Protein AF-A0A7L4TTS4-F1 (afdb_monomer_lite)

Radius of gyration: 22.8 Å; chains: 1; bounding box: 34×79×52 Å

Structure (mmCIF, N/CA/C/O backbone):
data_AF-A0A7L4TTS4-F1
#
_entry.id   AF-A0A7L4TTS4-F1
#
loop_
_atom_site.group_PDB
_atom_site.id
_atom_site.type_symbol
_atom_site.label_atom_id
_atom_site.label_alt_id
_atom_site.label_comp_id
_atom_site.label_asym_id
_atom_site.label_entity_id
_atom_site.label_seq_id
_atom_site.pdbx_PDB_ins_code
_atom_site.Cartn_x
_atom_site.Cartn_y
_atom_site.Cartn_z
_atom_site.occupancy
_atom_site.B_iso_or_equiv
_atom_site.auth_seq_id
_atom_site.auth_comp_id
_atom_site.auth_asym_id
_atom_site.auth_atom_id
_atom_site.pdbx_PDB_model_num
ATOM 1 N N . MET A 1 1 ? 19.183 50.562 -0.355 1.00 55.84 1 MET A N 1
ATOM 2 C CA . MET A 1 1 ? 17.868 50.531 0.329 1.00 55.84 1 MET A CA 1
ATOM 3 C C . MET A 1 1 ? 16.858 49.534 -0.281 1.00 55.84 1 MET A C 1
ATOM 5 O O . MET A 1 1 ? 15.698 49.591 0.083 1.00 55.84 1 MET A O 1
ATOM 9 N N . LYS A 1 2 ? 17.270 48.585 -1.150 1.00 54.03 2 LYS A N 1
ATOM 10 C CA . LYS A 1 2 ? 16.417 47.491 -1.689 1.00 54.03 2 LYS A CA 1
ATOM 11 C C . LYS A 1 2 ? 16.735 46.099 -1.111 1.00 54.03 2 LYS A C 1
ATOM 13 O O . LYS A 1 2 ? 16.038 45.137 -1.395 1.00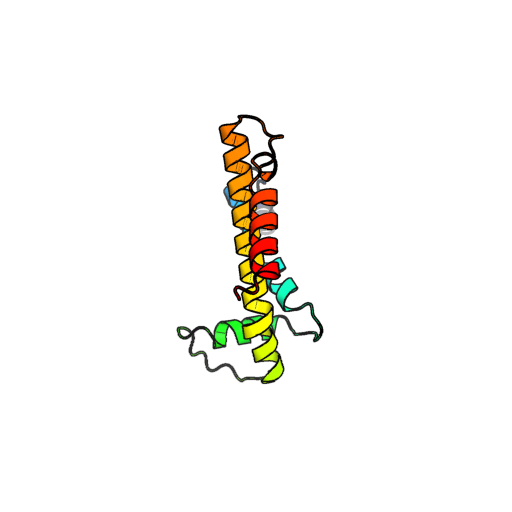 54.03 2 LYS A O 1
ATOM 18 N N . THR A 1 3 ? 17.782 45.981 -0.297 1.00 51.09 3 THR A N 1
ATOM 19 C CA . THR A 1 3 ? 18.284 44.701 0.228 1.00 51.09 3 THR A CA 1
ATOM 20 C C . THR A 1 3 ? 17.577 44.227 1.501 1.00 51.09 3 THR A C 1
ATOM 22 O O . THR A 1 3 ? 17.658 43.050 1.824 1.00 51.09 3 THR A O 1
ATOM 25 N N . ILE A 1 4 ? 16.854 45.103 2.209 1.00 56.00 4 ILE A N 1
ATOM 26 C CA . ILE A 1 4 ? 16.208 44.769 3.494 1.00 56.00 4 ILE A CA 1
ATOM 27 C C . ILE A 1 4 ? 14.786 44.199 3.288 1.00 56.00 4 ILE A C 1
ATOM 29 O O . ILE A 1 4 ? 14.324 43.389 4.086 1.00 56.00 4 ILE A O 1
ATOM 33 N N . GLU A 1 5 ? 14.108 44.531 2.182 1.00 55.84 5 GLU A N 1
ATOM 34 C CA . GLU A 1 5 ? 12.767 43.994 1.882 1.00 55.84 5 GLU A CA 1
ATOM 35 C C . GLU A 1 5 ? 12.772 42.537 1.396 1.00 55.84 5 GLU A C 1
ATOM 37 O O . GLU A 1 5 ? 11.810 41.806 1.639 1.00 55.84 5 GLU A O 1
ATOM 42 N N . VAL A 1 6 ? 13.847 42.083 0.742 1.00 58.31 6 VAL A N 1
ATOM 43 C CA . VAL A 1 6 ? 13.916 40.707 0.217 1.00 58.31 6 VAL A CA 1
ATOM 44 C C . VAL A 1 6 ? 14.071 39.695 1.359 1.00 58.31 6 VAL A C 1
ATOM 46 O O . VAL A 1 6 ? 13.373 38.683 1.376 1.00 58.31 6 VAL A O 1
ATOM 49 N N . THR A 1 7 ? 14.882 40.019 2.372 1.00 57.03 7 THR A N 1
ATOM 50 C CA . THR A 1 7 ? 15.100 39.178 3.564 1.00 57.03 7 THR A CA 1
ATOM 51 C C . THR A 1 7 ? 13.832 38.990 4.408 1.00 57.03 7 THR A C 1
ATOM 53 O O . THR A 1 7 ? 13.664 37.963 5.063 1.00 57.03 7 THR A O 1
ATOM 56 N N . ASN A 1 8 ? 12.898 39.948 4.389 1.00 51.75 8 ASN A N 1
ATOM 57 C CA . ASN A 1 8 ? 11.657 39.840 5.161 1.00 51.75 8 ASN A CA 1
ATOM 58 C C . ASN A 1 8 ? 10.600 38.956 4.466 1.00 51.75 8 ASN A C 1
ATOM 60 O O . ASN A 1 8 ? 9.831 38.262 5.131 1.00 51.75 8 ASN A O 1
ATOM 64 N N . ARG A 1 9 ? 10.598 38.898 3.124 1.00 57.25 9 ARG A N 1
ATOM 65 C CA . ARG A 1 9 ? 9.715 37.983 2.374 1.00 57.25 9 ARG A CA 1
ATOM 66 C C . ARG A 1 9 ? 10.149 36.522 2.488 1.00 57.25 9 ARG A C 1
ATOM 68 O O . ARG A 1 9 ? 9.289 35.646 2.554 1.00 57.25 9 ARG A O 1
ATOM 75 N N . THR A 1 10 ? 11.450 36.246 2.581 1.00 56.03 10 THR A N 1
ATOM 76 C CA . THR A 1 10 ? 11.963 34.876 2.765 1.00 56.03 10 THR A CA 1
ATOM 77 C C . THR A 1 10 ? 11.601 34.282 4.130 1.00 56.03 10 THR A C 1
ATOM 79 O O . THR A 1 10 ? 11.364 33.081 4.226 1.00 56.03 10 THR A O 1
ATOM 82 N N . ASN A 1 11 ? 11.446 35.110 5.169 1.00 49.59 11 ASN A N 1
ATOM 83 C CA . ASN A 1 11 ? 11.076 34.650 6.514 1.00 49.59 11 ASN A CA 1
ATOM 84 C C . ASN A 1 11 ? 9.590 34.280 6.665 1.00 49.59 11 ASN A C 1
ATOM 86 O O . ASN A 1 11 ? 9.244 33.515 7.563 1.00 49.59 11 ASN A O 1
ATOM 90 N N . HIS A 1 12 ? 8.705 34.779 5.795 1.00 51.25 12 HIS A N 1
ATOM 91 C CA . HIS A 1 12 ? 7.285 34.402 5.802 1.00 51.25 12 HIS A CA 1
ATOM 92 C C . HIS A 1 12 ? 7.024 33.082 5.054 1.00 51.25 12 HIS A C 1
ATOM 94 O O . HIS A 1 12 ? 6.044 32.397 5.333 1.00 51.25 12 HIS A O 1
ATOM 100 N N . LEU A 1 13 ? 7.916 32.693 4.136 1.00 52.47 13 LEU A N 1
ATOM 101 C CA . LEU A 1 13 ? 7.856 31.398 3.446 1.00 52.47 13 LEU A CA 1
ATOM 102 C C . LEU A 1 13 ? 8.506 30.262 4.261 1.00 52.47 13 LEU A C 1
ATOM 104 O O . LEU A 1 13 ? 8.233 29.095 4.007 1.00 52.47 13 LEU A O 1
ATOM 108 N N . LEU A 1 14 ? 9.327 30.602 5.264 1.00 56.06 14 LEU A N 1
ATOM 109 C CA . LEU A 1 14 ? 10.009 29.659 6.164 1.00 56.06 14 LEU A CA 1
ATOM 110 C C . LEU A 1 14 ? 9.337 29.500 7.540 1.00 56.06 14 LEU A C 1
ATOM 112 O O . LEU A 1 14 ? 9.831 28.752 8.379 1.00 56.06 14 LEU A O 1
ATOM 116 N N . LYS A 1 15 ? 8.186 30.142 7.775 1.00 51.31 15 LYS A N 1
ATOM 117 C CA . LYS A 1 15 ? 7.277 29.790 8.876 1.00 51.31 15 LYS A CA 1
ATOM 118 C C . LYS A 1 15 ? 6.224 28.810 8.366 1.00 51.31 15 LYS A C 1
ATOM 120 O O . LYS A 1 15 ? 5.038 29.120 8.305 1.00 51.31 15 LYS A O 1
ATOM 125 N N . LEU A 1 16 ? 6.666 27.616 7.981 1.00 59.19 16 LEU A N 1
ATOM 126 C CA . LEU A 1 16 ? 5.780 26.455 7.957 1.00 59.19 16 LEU A CA 1
ATOM 127 C C . LEU A 1 16 ? 5.393 26.176 9.412 1.00 59.19 16 LEU A C 1
ATOM 129 O O . LEU A 1 16 ? 6.081 25.455 10.129 1.00 59.19 16 LEU A O 1
ATOM 133 N N . ASP A 1 17 ? 4.337 26.840 9.877 1.00 56.56 17 ASP A N 1
ATOM 134 C CA . ASP A 1 17 ? 3.777 26.633 11.205 1.00 56.56 17 ASP A CA 1
ATOM 135 C C . ASP A 1 17 ? 3.243 25.190 11.244 1.00 56.56 17 ASP A C 1
ATOM 137 O O . ASP A 1 17 ? 2.151 24.892 10.750 1.00 56.56 17 ASP A O 1
ATOM 141 N N . PHE A 1 18 ? 4.037 24.267 11.802 1.00 56.50 18 PHE A N 1
ATOM 142 C CA . PHE A 1 18 ? 3.749 22.826 11.956 1.00 56.50 18 PHE A CA 1
ATOM 143 C C . PHE A 1 18 ? 2.427 22.530 12.701 1.00 56.50 18 PHE A C 1
ATOM 145 O O . PHE A 1 18 ? 2.051 21.375 12.878 1.00 56.50 18 PHE A O 1
ATOM 152 N N . LYS A 1 19 ? 1.720 23.571 13.153 1.00 58.34 19 LYS A N 1
ATOM 153 C CA . LYS A 1 19 ? 0.452 23.510 13.878 1.00 58.34 19 LYS A CA 1
ATOM 154 C C . LYS A 1 19 ? -0.779 23.358 12.988 1.00 58.34 19 LYS A C 1
ATOM 156 O O . LYS A 1 19 ? -1.826 22.987 13.511 1.00 58.34 19 LYS A O 1
ATOM 161 N N . SER A 1 20 ? -0.708 23.648 11.685 1.00 71.38 20 SER A N 1
ATOM 162 C CA . SER A 1 20 ? -1.893 23.466 10.836 1.00 71.38 20 SER A CA 1
ATOM 163 C C . SER A 1 20 ? -2.040 21.989 10.424 1.00 71.38 20 SER A C 1
ATOM 165 O O . SER A 1 20 ? -1.122 21.429 9.816 1.00 71.38 20 SER A O 1
ATOM 167 N N . PRO A 1 21 ? -3.184 21.335 10.716 1.00 80.44 21 PRO A N 1
ATOM 168 C CA . PRO A 1 21 ? -3.390 19.928 10.362 1.00 80.44 21 PRO A CA 1
ATOM 169 C C . PRO A 1 21 ? -3.308 19.704 8.844 1.00 80.44 21 PRO A C 1
ATOM 171 O O . PRO A 1 21 ? -2.888 18.644 8.397 1.00 80.44 21 PRO A O 1
ATOM 174 N N . VAL A 1 22 ? -3.615 20.737 8.051 1.00 86.94 22 VAL A N 1
ATOM 175 C CA . VAL A 1 22 ? -3.536 20.716 6.585 1.00 86.94 22 VAL A CA 1
ATOM 176 C C . VAL A 1 22 ? -2.098 20.544 6.086 1.00 86.94 22 VAL A C 1
ATOM 178 O O . VAL A 1 22 ? -1.864 19.708 5.217 1.00 86.94 22 VAL A O 1
ATOM 181 N N . ILE A 1 23 ? -1.122 21.279 6.640 1.00 88.62 23 ILE A N 1
ATOM 182 C CA . ILE A 1 23 ? 0.290 21.142 6.231 1.00 88.62 23 ILE A CA 1
ATOM 183 C C . ILE A 1 23 ? 0.793 19.727 6.535 1.00 88.62 23 ILE A C 1
ATOM 185 O O . ILE A 1 23 ? 1.465 19.124 5.698 1.00 88.62 23 ILE A O 1
ATOM 189 N N . LEU A 1 24 ? 0.427 19.171 7.694 1.00 89.50 24 LEU A N 1
ATOM 190 C CA . LEU A 1 24 ? 0.808 17.810 8.068 1.00 89.50 24 LEU A CA 1
ATOM 191 C C . LEU A 1 24 ? 0.192 16.761 7.130 1.00 89.50 24 LEU A C 1
ATOM 193 O O . LEU A 1 24 ? 0.895 15.848 6.701 1.00 89.50 24 LEU A O 1
ATOM 197 N N . SER A 1 25 ? -1.088 16.899 6.767 1.00 89.69 25 SER A N 1
ATOM 198 C CA . SER A 1 25 ? -1.743 15.994 5.812 1.00 89.69 25 SER A CA 1
ATOM 199 C C . SER A 1 25 ? -1.097 16.046 4.427 1.00 89.69 25 SER A C 1
ATOM 201 O O . SER A 1 25 ? -0.859 14.999 3.828 1.00 89.69 25 SER A O 1
ATOM 203 N N . VAL A 1 26 ? -0.759 17.243 3.936 1.00 92.25 26 VAL A N 1
ATOM 204 C CA . VAL A 1 26 ? -0.052 17.406 2.655 1.00 92.25 26 VAL A CA 1
ATOM 205 C C . VAL A 1 26 ? 1.338 16.770 2.717 1.00 92.25 26 VAL A C 1
ATOM 207 O O . VAL A 1 26 ? 1.728 16.057 1.794 1.00 92.25 26 VAL A O 1
ATOM 210 N N . LEU A 1 27 ? 2.068 16.961 3.818 1.00 94.19 27 LEU A N 1
ATOM 211 C CA . LEU A 1 27 ? 3.381 16.351 4.018 1.00 94.19 27 LEU A CA 1
ATOM 212 C C . LEU A 1 27 ? 3.308 14.815 4.044 1.00 94.19 27 LEU A C 1
ATOM 214 O O . LEU A 1 27 ? 4.101 14.155 3.380 1.00 94.19 27 LEU A O 1
ATOM 218 N N . MET A 1 28 ? 2.345 14.241 4.768 1.00 93.06 28 MET A N 1
ATOM 219 C CA . MET A 1 28 ? 2.128 12.789 4.826 1.00 93.06 28 MET A CA 1
ATOM 220 C C . MET A 1 28 ? 1.765 12.212 3.455 1.00 93.06 28 MET A C 1
ATOM 222 O O . MET A 1 28 ? 2.263 11.150 3.085 1.00 93.06 28 MET A O 1
ATOM 226 N N . LEU A 1 29 ? 0.955 12.930 2.671 1.00 94.62 29 LEU A N 1
ATOM 227 C CA . LEU A 1 29 ? 0.623 12.534 1.305 1.00 94.62 29 LEU A CA 1
ATOM 228 C C . LEU A 1 29 ? 1.859 12.552 0.394 1.00 94.62 29 LEU A C 1
ATOM 230 O O . LEU A 1 29 ? 2.068 11.617 -0.375 1.00 94.62 29 LEU A O 1
ATOM 234 N N . LEU A 1 30 ? 2.713 13.574 0.508 1.00 95.31 30 LEU A N 1
ATOM 235 C CA . LEU A 1 30 ? 3.978 13.634 -0.231 1.00 95.31 30 LEU A CA 1
ATOM 236 C C . LEU A 1 30 ? 4.899 12.466 0.138 1.00 95.31 30 LEU A C 1
ATOM 238 O O . LEU A 1 30 ? 5.443 11.809 -0.749 1.00 95.31 30 LEU A O 1
ATOM 242 N N . ILE A 1 31 ? 5.032 12.168 1.432 1.00 95.56 31 ILE A N 1
ATOM 243 C CA . ILE A 1 31 ? 5.814 11.024 1.917 1.00 95.56 31 ILE A CA 1
ATOM 244 C C . ILE A 1 31 ? 5.250 9.710 1.363 1.00 95.56 31 ILE A C 1
ATOM 246 O O . ILE A 1 31 ? 6.025 8.857 0.930 1.00 95.56 31 ILE A O 1
ATOM 250 N N . LEU A 1 32 ? 3.923 9.556 1.318 1.00 95.00 32 LEU A N 1
ATOM 251 C CA . LEU A 1 32 ? 3.277 8.378 0.742 1.00 95.00 32 LEU A CA 1
ATOM 252 C C . LEU A 1 32 ? 3.639 8.212 -0.741 1.00 95.00 32 LEU A C 1
ATOM 254 O O . LEU A 1 32 ? 4.070 7.133 -1.137 1.00 95.00 32 LEU A O 1
ATOM 258 N N . VAL A 1 33 ? 3.544 9.273 -1.547 1.00 94.00 33 VAL A N 1
ATOM 259 C CA . VAL A 1 33 ? 3.875 9.224 -2.985 1.00 94.00 33 VAL A CA 1
ATOM 260 C C . VAL A 1 33 ? 5.359 8.911 -3.220 1.00 94.00 33 VAL A C 1
ATOM 262 O O . VAL A 1 33 ? 5.697 8.102 -4.092 1.00 94.00 33 VAL A O 1
ATOM 265 N N . ILE A 1 34 ? 6.254 9.505 -2.425 1.00 94.44 34 ILE A N 1
ATOM 266 C CA . ILE A 1 34 ? 7.696 9.219 -2.487 1.00 94.44 34 ILE A CA 1
ATOM 267 C C . ILE A 1 34 ? 7.960 7.750 -2.128 1.00 94.44 34 ILE A C 1
ATOM 269 O O . ILE A 1 34 ? 8.681 7.061 -2.850 1.00 94.44 34 ILE A O 1
ATOM 273 N N . SER A 1 35 ? 7.335 7.253 -1.057 1.00 94.50 35 SER A N 1
ATOM 274 C CA . SER A 1 35 ? 7.445 5.858 -0.619 1.00 94.50 35 SER A CA 1
ATOM 275 C C . SER A 1 35 ? 6.929 4.880 -1.677 1.00 94.50 35 SER A C 1
ATOM 277 O O . SER A 1 35 ? 7.603 3.901 -1.992 1.00 94.50 35 SER A O 1
ATOM 279 N N . MET A 1 36 ? 5.785 5.172 -2.305 1.00 93.94 36 MET A N 1
ATOM 280 C CA . MET A 1 36 ? 5.245 4.363 -3.402 1.00 93.94 36 MET A CA 1
ATOM 281 C C . MET A 1 36 ? 6.212 4.309 -4.587 1.00 93.94 36 MET A C 1
ATOM 283 O O . MET A 1 36 ? 6.493 3.227 -5.097 1.00 93.94 36 MET A O 1
ATOM 287 N N . THR A 1 37 ? 6.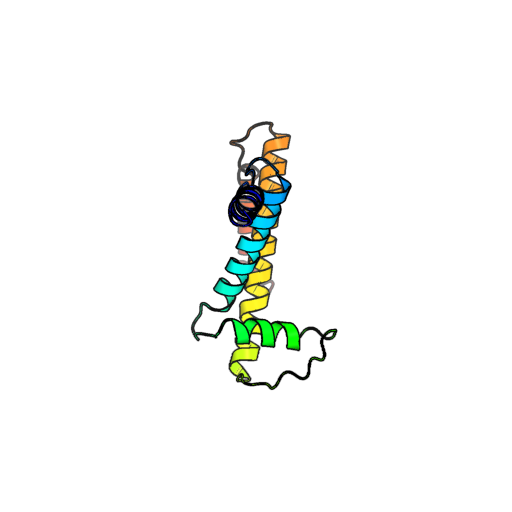776 5.454 -4.985 1.00 92.06 37 THR A N 1
ATOM 288 C CA . THR A 1 37 ? 7.769 5.512 -6.070 1.00 92.06 37 THR A CA 1
ATOM 289 C C . THR A 1 37 ? 9.000 4.670 -5.725 1.00 92.06 37 THR A C 1
ATOM 291 O O . THR A 1 37 ? 9.421 3.834 -6.525 1.00 92.06 37 THR A O 1
ATOM 294 N N . ALA A 1 38 ? 9.535 4.815 -4.508 1.00 92.31 38 ALA A N 1
ATOM 295 C CA . ALA A 1 38 ? 10.676 4.034 -4.035 1.00 92.31 38 ALA A CA 1
ATOM 296 C C . ALA A 1 38 ? 10.369 2.528 -4.001 1.00 92.31 38 ALA A C 1
ATOM 298 O O . ALA A 1 38 ? 11.190 1.715 -4.428 1.00 92.31 38 ALA A O 1
ATOM 299 N N . SER A 1 39 ? 9.164 2.148 -3.572 1.00 91.44 39 SER A N 1
ATOM 300 C CA . SER A 1 39 ? 8.736 0.751 -3.536 1.00 91.44 39 SER A CA 1
ATOM 301 C C . SER A 1 39 ? 8.626 0.120 -4.926 1.00 91.44 39 SER A C 1
ATOM 303 O O . SER A 1 39 ? 8.832 -1.085 -5.047 1.00 91.44 39 SER A O 1
ATOM 305 N N . VAL A 1 40 ? 8.300 0.888 -5.972 1.00 90.44 40 VAL A N 1
ATOM 306 C CA . VAL A 1 40 ? 8.304 0.380 -7.355 1.00 90.44 40 VAL A CA 1
ATOM 307 C C . VAL A 1 40 ? 9.726 0.294 -7.913 1.00 90.44 40 VAL A C 1
ATOM 309 O O . VAL A 1 40 ? 10.001 -0.580 -8.730 1.00 90.44 40 VAL A O 1
ATOM 312 N N . MET A 1 41 ? 10.651 1.148 -7.473 1.00 88.50 41 MET A N 1
ATOM 313 C CA . MET A 1 41 ? 12.048 1.126 -7.929 1.00 88.50 41 MET A CA 1
ATOM 314 C C . MET A 1 41 ? 12.837 -0.070 -7.380 1.00 88.50 41 MET A C 1
ATOM 316 O O . MET A 1 41 ? 13.650 -0.655 -8.099 1.00 88.50 41 MET A O 1
ATOM 320 N N . ILE A 1 42 ? 12.591 -0.445 -6.123 1.00 87.25 42 ILE A N 1
ATOM 321 C CA . ILE A 1 42 ? 13.330 -1.504 -5.427 1.00 87.25 42 ILE A CA 1
ATOM 322 C C . ILE A 1 42 ? 12.825 -2.887 -5.866 1.00 87.25 42 ILE A C 1
ATOM 324 O O . ILE A 1 42 ? 11.644 -3.207 -5.752 1.00 87.25 42 ILE A O 1
ATOM 328 N N . GLY A 1 43 ? 13.730 -3.742 -6.346 1.00 83.31 43 GLY A N 1
ATOM 329 C CA . GLY A 1 43 ? 13.428 -5.132 -6.690 1.00 83.31 43 GLY A CA 1
ATOM 330 C C . GLY A 1 43 ? 14.595 -5.827 -7.389 1.00 83.31 43 GLY A C 1
ATOM 331 O O . GLY A 1 43 ? 15.709 -5.318 -7.388 1.00 83.31 43 GLY A O 1
ATOM 332 N N . ALA A 1 44 ? 14.332 -6.981 -8.010 1.00 80.75 44 ALA A N 1
ATOM 333 C CA . ALA A 1 44 ? 15.354 -7.780 -8.703 1.00 80.75 44 ALA A CA 1
ATOM 334 C C . ALA A 1 44 ? 16.042 -7.044 -9.872 1.00 80.75 44 ALA A C 1
ATOM 336 O O . ALA A 1 44 ? 17.157 -7.383 -10.249 1.00 80.75 44 ALA A O 1
ATOM 337 N N . VAL A 1 45 ? 15.373 -6.032 -10.429 1.00 84.12 45 VAL A N 1
ATOM 338 C CA . VAL A 1 45 ? 15.897 -5.142 -11.472 1.00 84.12 45 VAL A CA 1
ATOM 339 C C . VAL A 1 45 ? 15.781 -3.707 -10.972 1.00 84.12 45 VAL A C 1
ATOM 341 O O . VAL A 1 45 ? 14.694 -3.299 -10.541 1.00 84.12 45 VAL A O 1
ATOM 344 N N . SER A 1 46 ? 16.889 -2.968 -11.021 1.00 80.81 46 SER A N 1
ATOM 345 C CA . SER A 1 46 ? 16.959 -1.551 -10.661 1.00 80.81 46 SER A CA 1
ATOM 346 C C . SER A 1 46 ? 16.393 -0.703 -11.793 1.00 80.81 46 SER A C 1
ATOM 348 O O . SER A 1 46 ? 16.942 -0.695 -12.890 1.00 80.81 46 SER A O 1
ATOM 350 N N . ILE A 1 47 ? 15.303 0.014 -11.522 1.00 85.62 47 ILE A N 1
ATOM 351 C CA . ILE A 1 47 ? 14.586 0.820 -12.517 1.00 85.62 47 ILE A CA 1
ATOM 352 C C . ILE A 1 47 ? 14.707 2.299 -12.139 1.00 85.62 47 ILE A C 1
ATOM 354 O O . ILE A 1 47 ? 14.552 2.665 -10.972 1.00 85.62 47 ILE A O 1
ATOM 358 N N . SER A 1 48 ? 14.978 3.156 -13.127 1.00 87.12 48 SER A N 1
ATOM 359 C CA . SER A 1 48 ? 15.046 4.609 -12.931 1.00 87.12 48 SER A CA 1
ATOM 360 C C . SER A 1 48 ? 13.674 5.192 -12.538 1.00 87.12 48 SER A C 1
ATOM 362 O O . SER A 1 48 ? 12.661 4.794 -13.122 1.00 87.12 48 SER A O 1
ATOM 364 N N . PRO A 1 49 ? 13.604 6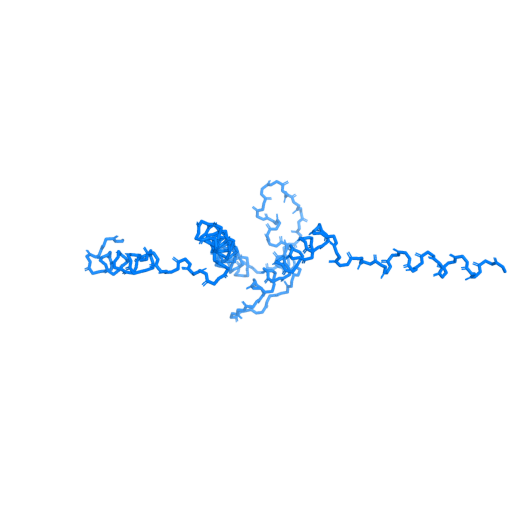.175 -11.614 1.00 83.56 49 PRO A N 1
ATOM 365 C CA . PRO A 1 49 ? 12.337 6.777 -11.196 1.00 83.56 49 PRO A CA 1
ATOM 366 C C . PRO A 1 49 ? 11.551 7.394 -12.358 1.00 83.56 49 PRO A C 1
ATOM 368 O O . PRO A 1 49 ? 10.326 7.302 -12.388 1.00 83.56 49 PRO A O 1
ATOM 371 N N . LEU A 1 50 ? 12.238 7.995 -13.340 1.00 85.25 50 LEU A N 1
ATOM 372 C CA . LEU A 1 50 ? 11.567 8.560 -14.516 1.00 85.25 50 LEU A CA 1
ATOM 373 C C . LEU A 1 50 ? 10.858 7.472 -15.325 1.00 85.25 50 LEU A C 1
ATOM 375 O O . LEU A 1 50 ? 9.739 7.693 -15.777 1.00 85.25 50 LEU A O 1
ATOM 379 N N . THR A 1 51 ? 11.477 6.301 -15.483 1.00 84.31 51 THR A N 1
ATOM 380 C CA . THR A 1 51 ? 10.887 5.176 -16.217 1.00 84.31 51 THR A CA 1
ATOM 381 C C . THR A 1 51 ? 9.613 4.678 -15.540 1.00 84.31 51 THR A C 1
ATOM 383 O O . THR A 1 51 ? 8.635 4.411 -16.228 1.00 84.31 51 THR A O 1
ATOM 386 N N . VAL A 1 52 ? 9.575 4.639 -14.202 1.00 85.19 52 VAL A N 1
ATOM 387 C CA . VAL A 1 52 ? 8.370 4.254 -13.444 1.00 85.19 52 VAL A CA 1
ATOM 388 C C . VAL A 1 52 ? 7.190 5.162 -13.783 1.00 85.19 52 VAL A C 1
ATOM 390 O O . VAL A 1 52 ? 6.129 4.673 -14.167 1.00 85.19 52 VAL A O 1
ATOM 393 N N . TRP A 1 53 ? 7.378 6.480 -13.693 1.00 85.62 53 TRP A N 1
ATOM 394 C CA . TRP A 1 53 ? 6.310 7.434 -13.995 1.00 85.62 53 TRP A CA 1
ATOM 395 C C . TRP A 1 53 ? 5.923 7.413 -15.475 1.00 85.62 53 TRP A C 1
ATOM 397 O O . TRP A 1 53 ? 4.734 7.413 -15.778 1.00 85.62 53 TRP A O 1
ATOM 407 N N . LYS A 1 54 ? 6.897 7.324 -16.394 1.00 85.44 54 LYS A N 1
ATOM 408 C CA . LYS A 1 54 ? 6.629 7.186 -17.837 1.00 85.44 54 LYS A CA 1
ATOM 409 C C . LYS A 1 54 ? 5.743 5.965 -18.128 1.00 85.44 54 LYS A C 1
ATOM 411 O O . LYS A 1 54 ? 4.740 6.107 -18.820 1.00 85.44 54 LYS A O 1
ATOM 416 N N . VAL A 1 55 ? 6.074 4.803 -17.558 1.00 84.75 55 VAL A N 1
ATOM 417 C CA . VAL A 1 55 ? 5.311 3.558 -17.747 1.00 84.75 55 VAL A CA 1
ATOM 418 C C . VAL A 1 55 ? 3.909 3.668 -17.148 1.00 84.75 55 VAL A C 1
ATOM 420 O O . VAL A 1 55 ? 2.938 3.350 -17.830 1.00 84.75 55 VAL A O 1
ATOM 423 N N . VAL A 1 56 ? 3.777 4.173 -15.917 1.00 85.06 56 VAL A N 1
ATOM 424 C CA . VAL A 1 56 ? 2.466 4.343 -15.264 1.00 85.06 56 VAL A CA 1
ATOM 425 C C . VAL A 1 56 ? 1.567 5.295 -16.058 1.00 85.06 56 VAL A C 1
ATOM 427 O O . VAL A 1 56 ? 0.399 4.982 -16.275 1.00 85.06 56 VAL A O 1
ATOM 430 N N . PHE A 1 57 ? 2.097 6.423 -16.543 1.00 83.56 57 PHE A N 1
ATOM 431 C CA . PHE A 1 57 ? 1.319 7.360 -17.358 1.00 83.56 57 PHE A CA 1
ATOM 432 C C . PHE A 1 57 ? 0.969 6.801 -18.738 1.00 83.56 57 PHE A C 1
ATOM 434 O O . PHE A 1 57 ? -0.135 7.051 -19.203 1.00 83.56 57 PHE A O 1
ATOM 441 N N . SER A 1 58 ? 1.855 6.015 -19.362 1.00 81.06 58 SER A N 1
ATOM 442 C CA . SER A 1 58 ? 1.585 5.401 -20.673 1.00 81.06 58 SER A CA 1
ATOM 443 C C . SER A 1 58 ? 0.438 4.384 -20.658 1.00 81.06 58 SER A C 1
ATOM 445 O O . SER A 1 58 ? -0.174 4.140 -21.691 1.00 81.06 58 SER A O 1
ATOM 447 N N . GLN A 1 59 ?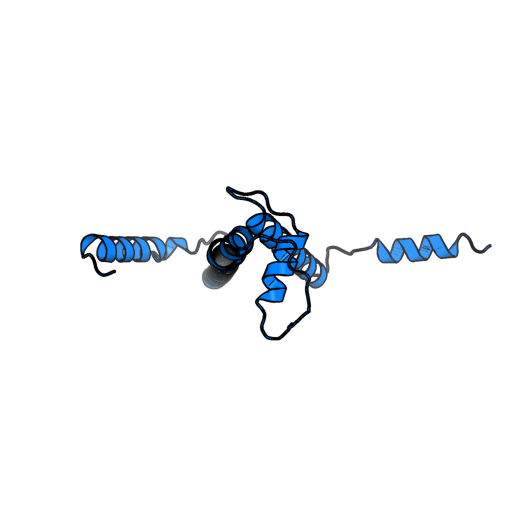 0.143 3.798 -19.494 1.00 79.81 59 GLN A N 1
ATOM 448 C CA . GLN A 1 59 ? -0.925 2.810 -19.319 1.00 79.81 59 GLN A CA 1
ATOM 449 C C . GLN A 1 59 ? -2.267 3.444 -18.918 1.00 79.81 59 GLN A C 1
ATOM 451 O O . GLN A 1 59 ? -3.306 2.785 -18.974 1.00 79.81 59 GLN A O 1
ATOM 456 N N . LEU A 1 60 ? -2.277 4.719 -18.512 1.00 79.50 60 LEU A N 1
ATOM 457 C CA . LEU A 1 60 ? -3.519 5.453 -18.290 1.00 79.50 60 LEU A CA 1
ATOM 458 C C . LEU A 1 60 ? -4.072 5.897 -19.648 1.00 79.50 60 LEU A C 1
ATOM 460 O O . LEU A 1 60 ? -3.580 6.846 -20.249 1.00 79.50 60 LEU A O 1
ATOM 464 N N . SER A 1 61 ? -5.159 5.265 -20.087 1.00 63.94 61 SER A N 1
ATOM 465 C CA . SER A 1 61 ? -5.836 5.500 -21.374 1.00 63.94 61 SER A CA 1
ATOM 466 C C . SER A 1 61 ? -6.301 6.947 -21.616 1.00 63.94 61 SER A C 1
ATOM 468 O O . SER A 1 61 ? -6.642 7.303 -22.736 1.00 63.94 61 SER A O 1
ATOM 470 N N . PHE A 1 62 ? -6.302 7.798 -20.586 1.00 60.25 62 PHE A N 1
ATOM 471 C CA . PHE A 1 62 ? -6.604 9.232 -20.692 1.00 60.25 62 PHE A CA 1
ATOM 472 C C . PHE A 1 62 ? -5.398 10.096 -21.091 1.00 60.25 62 PHE A C 1
ATOM 474 O O . PHE A 1 62 ? -5.566 11.269 -21.419 1.00 60.25 62 PHE A O 1
ATOM 481 N N . ILE A 1 63 ? -4.189 9.539 -21.047 1.00 58.56 63 ILE A N 1
ATOM 482 C CA . ILE A 1 63 ? -2.934 10.210 -21.367 1.00 58.56 63 ILE A CA 1
ATOM 483 C C . ILE A 1 63 ? -2.287 9.382 -22.483 1.00 58.56 63 ILE A C 1
ATOM 485 O O . ILE A 1 63 ? -1.292 8.697 -22.272 1.00 58.56 63 ILE A O 1
ATOM 489 N N . GLU A 1 64 ? -2.844 9.447 -23.698 1.00 51.28 64 GLU A N 1
ATOM 490 C CA . GLU A 1 64 ? -2.147 9.031 -24.930 1.00 51.28 64 GLU A CA 1
ATOM 491 C C . GLU A 1 64 ? -0.980 10.000 -25.217 1.00 51.28 64 GLU A C 1
ATOM 493 O O . GLU A 1 64 ? -0.885 10.663 -26.253 1.00 51.28 64 GLU A O 1
ATOM 498 N N . ALA A 1 65 ? -0.082 10.164 -24.249 1.00 50.41 65 ALA A N 1
ATOM 499 C CA . ALA A 1 65 ? 1.125 10.931 -24.442 1.00 50.41 65 ALA A CA 1
ATOM 500 C C . ALA A 1 65 ? 2.069 10.069 -25.274 1.00 50.41 65 ALA A C 1
ATOM 502 O O . ALA A 1 65 ? 2.452 8.976 -24.862 1.00 50.41 65 ALA A O 1
ATOM 503 N N . HIS A 1 66 ? 2.432 10.606 -26.436 1.00 52.06 66 HIS A N 1
ATOM 504 C CA . HIS A 1 66 ? 3.453 10.157 -27.379 1.00 52.06 66 HIS A CA 1
ATOM 505 C C . HIS A 1 66 ? 4.849 10.068 -26.728 1.00 52.06 66 HIS A C 1
ATOM 507 O O . HIS A 1 66 ? 5.802 10.740 -27.126 1.00 52.06 66 HIS A O 1
ATOM 513 N N . MET A 1 67 ? 4.971 9.279 -25.669 1.00 59.41 67 MET A N 1
ATOM 514 C CA . MET A 1 67 ? 6.200 9.087 -24.929 1.00 59.41 67 MET A CA 1
ATOM 515 C C . MET A 1 67 ? 7.052 8.104 -25.713 1.00 59.41 67 MET A C 1
ATOM 517 O O . MET A 1 67 ? 6.648 6.969 -25.954 1.00 59.41 67 MET A O 1
ATOM 521 N N . ILE A 1 68 ? 8.234 8.555 -26.119 1.00 61.19 68 ILE A N 1
ATOM 522 C CA . ILE A 1 68 ? 9.240 7.691 -26.728 1.00 61.19 68 ILE A CA 1
ATOM 523 C C . ILE A 1 68 ? 9.568 6.605 -25.696 1.00 61.19 68 ILE A C 1
ATOM 525 O O . ILE A 1 68 ? 9.997 6.901 -24.574 1.00 61.19 68 ILE A O 1
ATOM 529 N N . ALA A 1 69 ? 9.263 5.358 -26.052 1.00 66.81 69 ALA A N 1
ATOM 530 C CA . ALA A 1 69 ? 9.482 4.205 -25.198 1.00 66.81 69 ALA A CA 1
ATOM 531 C C . ALA A 1 69 ? 10.981 3.885 -25.156 1.00 66.81 69 ALA A C 1
ATOM 533 O O . ALA A 1 69 ? 11.490 3.116 -25.964 1.00 66.81 69 ALA A O 1
ATOM 534 N N . ASP A 1 70 ? 11.683 4.492 -24.200 1.00 78.62 70 ASP A N 1
ATOM 535 C CA . ASP A 1 70 ? 13.100 4.209 -23.920 1.00 78.62 70 ASP A CA 1
ATOM 536 C C . ASP A 1 70 ? 13.287 2.985 -22.994 1.00 78.62 70 ASP A C 1
ATOM 538 O O . ASP A 1 70 ? 14.390 2.738 -22.508 1.00 78.62 70 ASP A O 1
ATOM 542 N N . TRP A 1 71 ? 12.213 2.249 -22.681 1.00 81.12 71 TRP A N 1
ATOM 543 C CA . TRP A 1 71 ? 12.208 1.118 -21.746 1.00 81.12 71 TRP A CA 1
ATOM 544 C C . TRP A 1 71 ? 11.932 -0.211 -22.448 1.00 81.12 71 TRP A C 1
ATOM 546 O O . TRP A 1 71 ? 11.281 -0.273 -23.491 1.00 81.12 71 TRP A O 1
ATOM 556 N N . SER A 1 72 ? 12.407 -1.301 -21.851 1.00 85.69 72 SER A N 1
ATOM 557 C CA . SER A 1 72 ? 12.163 -2.654 -22.350 1.00 85.69 72 SER A CA 1
ATOM 558 C C . SER A 1 72 ? 10.751 -3.153 -22.017 1.00 85.69 72 SER A C 1
ATOM 560 O O . SER A 1 72 ? 10.146 -2.768 -21.013 1.00 85.69 72 SER A O 1
ATOM 562 N N . LEU A 1 73 ? 10.247 -4.096 -22.820 1.00 84.75 73 LEU A N 1
ATOM 563 C CA . LEU A 1 73 ? 8.964 -4.764 -22.563 1.00 84.75 73 LEU A CA 1
ATOM 564 C C . LEU A 1 73 ? 8.953 -5.486 -21.200 1.00 84.75 73 LEU A C 1
ATOM 566 O O . LEU A 1 73 ? 7.945 -5.490 -20.496 1.00 84.75 73 LEU A O 1
ATOM 570 N N . ALA A 1 74 ? 10.097 -6.050 -20.799 1.00 87.19 74 ALA A N 1
ATOM 571 C CA . ALA A 1 74 ? 10.258 -6.702 -19.504 1.00 87.19 74 ALA A CA 1
ATOM 572 C C . ALA A 1 74 ? 10.105 -5.712 -18.338 1.00 87.19 74 ALA A C 1
ATOM 574 O O . ALA A 1 74 ? 9.408 -6.011 -17.369 1.00 87.19 74 ALA A O 1
ATOM 575 N N . GLU A 1 75 ? 10.703 -4.520 -18.430 1.00 87.50 75 GLU A N 1
ATOM 576 C CA . GLU A 1 75 ? 10.536 -3.474 -17.412 1.00 87.50 75 GLU A CA 1
ATOM 577 C C . GLU A 1 75 ? 9.080 -3.022 -17.309 1.00 87.50 75 GLU A C 1
ATOM 579 O O . GLU A 1 75 ? 8.561 -2.918 -16.199 1.00 87.50 75 GLU A O 1
ATOM 584 N N . GLN A 1 76 ? 8.399 -2.824 -18.441 1.00 88.81 76 GLN A N 1
ATOM 585 C CA . GLN A 1 76 ? 6.982 -2.456 -18.453 1.00 88.81 76 GLN A CA 1
ATOM 586 C C . GLN A 1 76 ? 6.118 -3.493 -17.727 1.00 88.81 76 GLN A C 1
ATOM 588 O O . GLN A 1 76 ? 5.321 -3.124 -16.866 1.00 88.81 76 GLN A O 1
ATOM 593 N N . GLN A 1 77 ? 6.307 -4.781 -18.024 1.00 89.38 77 GLN A N 1
ATOM 594 C CA . GLN A 1 77 ? 5.554 -5.861 -17.387 1.00 89.38 77 GLN A CA 1
ATOM 595 C C . GLN A 1 77 ? 5.860 -5.960 -15.885 1.00 89.38 77 GLN A C 1
ATOM 597 O O . GLN A 1 77 ? 4.950 -6.095 -15.071 1.00 89.38 77 GLN A O 1
ATOM 602 N N . ILE A 1 78 ? 7.130 -5.831 -15.487 1.00 90.25 78 ILE A N 1
ATOM 603 C CA . ILE A 1 78 ? 7.522 -5.842 -14.070 1.00 90.25 78 ILE A CA 1
ATOM 604 C C . ILE A 1 78 ? 6.877 -4.673 -13.314 1.00 90.25 78 ILE A C 1
ATOM 606 O O . ILE A 1 78 ? 6.369 -4.861 -12.206 1.00 90.25 78 ILE A O 1
ATOM 610 N N . ILE A 1 79 ? 6.900 -3.467 -13.883 1.00 91.19 79 ILE A N 1
ATOM 611 C CA . ILE A 1 79 ? 6.328 -2.277 -13.246 1.00 91.19 79 ILE A CA 1
ATOM 612 C C . ILE A 1 79 ? 4.809 -2.419 -13.151 1.00 91.19 79 ILE A C 1
ATOM 614 O O . ILE A 1 79 ? 4.274 -2.282 -12.055 1.00 91.19 79 ILE A O 1
ATOM 618 N N . TRP A 1 80 ? 4.129 -2.703 -14.263 1.00 90.50 80 TRP A N 1
ATOM 619 C CA . TRP A 1 80 ? 2.671 -2.609 -14.356 1.00 90.50 80 TRP A CA 1
ATOM 620 C C . TRP A 1 80 ? 1.923 -3.829 -13.807 1.00 90.50 80 TRP A C 1
ATOM 622 O O . TRP A 1 80 ? 0.941 -3.654 -13.094 1.00 90.50 80 TRP A O 1
ATOM 632 N N . GLU A 1 81 ? 2.401 -5.048 -14.067 1.00 90.88 81 GLU A N 1
ATOM 633 C CA . GLU A 1 81 ? 1.692 -6.279 -13.676 1.00 90.88 81 GLU A CA 1
ATOM 634 C C . GLU A 1 81 ? 2.108 -6.789 -12.291 1.00 90.88 81 GLU A C 1
ATOM 636 O O . GLU A 1 81 ? 1.333 -7.449 -11.603 1.00 90.88 81 GLU A O 1
ATOM 641 N N . ILE A 1 82 ? 3.338 -6.494 -11.853 1.00 91.50 82 ILE A N 1
ATOM 642 C CA . ILE A 1 82 ? 3.892 -7.075 -10.618 1.00 91.50 82 ILE A CA 1
ATOM 643 C C . ILE A 1 82 ? 3.999 -6.029 -9.508 1.00 91.50 82 ILE A C 1
ATOM 645 O O . ILE A 1 82 ? 3.476 -6.220 -8.407 1.00 91.50 82 ILE A O 1
ATOM 649 N N . ARG A 1 83 ? 4.717 -4.927 -9.755 1.00 92.75 83 ARG A N 1
ATOM 650 C CA . ARG A 1 83 ? 5.063 -3.967 -8.693 1.00 92.75 83 ARG A CA 1
ATOM 651 C C . ARG A 1 83 ? 3.926 -2.996 -8.399 1.00 92.75 83 ARG A C 1
ATOM 653 O O . ARG A 1 83 ? 3.592 -2.804 -7.232 1.00 92.75 83 ARG A O 1
ATOM 660 N N . PHE A 1 84 ? 3.320 -2.407 -9.423 1.00 91.56 84 PHE A N 1
ATOM 661 C CA . PHE A 1 84 ? 2.277 -1.395 -9.264 1.00 91.56 84 PHE A CA 1
ATOM 662 C C . PHE A 1 84 ? 1.053 -1.916 -8.488 1.00 91.56 84 PHE A C 1
ATOM 664 O O . PHE A 1 84 ? 0.698 -1.284 -7.488 1.00 91.56 84 PHE A O 1
ATOM 671 N N . PRO A 1 85 ? 0.474 -3.096 -8.801 1.00 93.81 85 PRO A N 1
ATOM 672 C CA . PRO A 1 85 ? -0.684 -3.611 -8.071 1.00 93.81 85 PRO A CA 1
ATOM 673 C C . PRO A 1 85 ? -0.348 -3.895 -6.603 1.00 93.81 85 PRO A C 1
ATOM 675 O O . PRO A 1 85 ? -1.134 -3.585 -5.708 1.00 93.81 85 PRO A O 1
ATOM 678 N N . ARG A 1 86 ? 0.861 -4.408 -6.332 1.00 94.06 86 ARG A N 1
ATOM 679 C CA . ARG A 1 86 ? 1.350 -4.670 -4.972 1.00 94.06 86 ARG A CA 1
ATOM 680 C C . ARG A 1 86 ? 1.503 -3.389 -4.150 1.00 94.06 86 ARG A C 1
ATOM 682 O O . ARG A 1 86 ? 1.152 -3.384 -2.972 1.00 94.06 86 ARG A O 1
ATOM 689 N N . VAL A 1 87 ? 2.026 -2.318 -4.746 1.00 95.19 87 VAL A N 1
ATOM 690 C CA . VAL A 1 87 ? 2.215 -1.026 -4.063 1.00 95.19 87 VAL A CA 1
ATOM 691 C C . VAL A 1 87 ? 0.874 -0.363 -3.756 1.00 95.19 87 VAL A C 1
ATOM 693 O O . VAL A 1 87 ? 0.679 0.128 -2.645 1.00 95.19 87 VAL A O 1
ATOM 696 N N . ILE A 1 88 ? -0.074 -0.410 -4.696 1.00 95.12 88 ILE A N 1
ATOM 697 C CA . ILE A 1 88 ? -1.442 0.072 -4.470 1.00 95.12 88 ILE A CA 1
ATOM 698 C C . ILE A 1 88 ? -2.120 -0.733 -3.359 1.00 95.12 88 ILE A C 1
ATOM 700 O O . ILE A 1 88 ? -2.684 -0.144 -2.438 1.00 95.12 88 ILE A O 1
ATOM 704 N N . LEU A 1 89 ? -2.004 -2.065 -3.388 1.00 96.31 89 LEU A N 1
ATOM 705 C CA . LEU A 1 89 ? -2.545 -2.924 -2.337 1.00 96.31 89 LEU A CA 1
ATOM 706 C C . LEU A 1 89 ? -1.951 -2.575 -0.966 1.00 96.31 89 LEU A C 1
ATOM 708 O O . LEU A 1 89 ? -2.697 -2.442 -0.001 1.00 96.31 89 LEU A O 1
ATOM 712 N N . ALA A 1 90 ? -0.634 -2.370 -0.872 1.00 95.50 90 ALA A N 1
ATOM 713 C CA . ALA A 1 90 ? 0.020 -1.978 0.376 1.00 95.50 90 ALA A CA 1
ATOM 714 C C . ALA A 1 90 ? -0.493 -0.627 0.908 1.00 95.50 90 ALA A C 1
ATOM 716 O O . ALA A 1 90 ? -0.751 -0.501 2.106 1.00 95.50 90 ALA A O 1
ATOM 717 N N . ALA A 1 91 ? -0.695 0.361 0.029 1.00 96.06 91 ALA A N 1
ATOM 718 C CA . ALA A 1 91 ? -1.247 1.662 0.406 1.00 96.06 91 ALA A CA 1
ATOM 719 C C . ALA A 1 91 ? -2.692 1.544 0.924 1.00 96.06 91 ALA A C 1
ATOM 721 O O . ALA A 1 91 ? -3.017 2.095 1.977 1.00 96.06 91 ALA A O 1
ATOM 722 N N . VAL A 1 92 ? -3.542 0.779 0.228 1.00 96.69 92 VAL A N 1
ATOM 723 C CA . VAL A 1 92 ? -4.938 0.538 0.633 1.00 96.69 92 VAL A CA 1
ATOM 724 C C . VAL A 1 92 ? -5.007 -0.225 1.956 1.00 96.69 92 VAL A C 1
ATOM 726 O O . VAL A 1 92 ? -5.764 0.162 2.845 1.00 96.69 92 VAL A O 1
ATOM 729 N N . MET A 1 93 ? -4.194 -1.270 2.127 1.00 95.25 93 MET A N 1
ATOM 730 C CA . MET A 1 93 ? -4.121 -2.031 3.379 1.00 95.25 93 MET A CA 1
ATOM 731 C C . MET A 1 93 ? -3.647 -1.161 4.545 1.00 95.25 93 MET A C 1
ATOM 733 O O . MET A 1 93 ? -4.262 -1.186 5.610 1.00 95.25 93 MET A O 1
ATOM 737 N N . GLY A 1 94 ? -2.610 -0.342 4.347 1.00 94.50 94 GLY A N 1
ATOM 738 C CA . GLY A 1 94 ? -2.130 0.595 5.365 1.00 94.50 94 GLY A CA 1
ATOM 739 C C . GLY A 1 94 ? -3.196 1.614 5.777 1.00 94.50 94 GLY A C 1
ATOM 740 O O . GLY A 1 94 ? -3.415 1.825 6.970 1.00 94.50 94 GLY A O 1
ATOM 741 N N . ALA A 1 95 ? -3.912 2.193 4.808 1.00 94.94 95 ALA A N 1
ATOM 742 C CA . ALA A 1 95 ? -5.017 3.115 5.075 1.00 94.94 95 ALA A CA 1
ATOM 743 C C . ALA A 1 95 ? -6.178 2.433 5.818 1.00 94.94 95 ALA A C 1
ATOM 745 O O . ALA A 1 95 ? -6.719 2.999 6.769 1.00 94.94 95 ALA A O 1
ATOM 746 N N 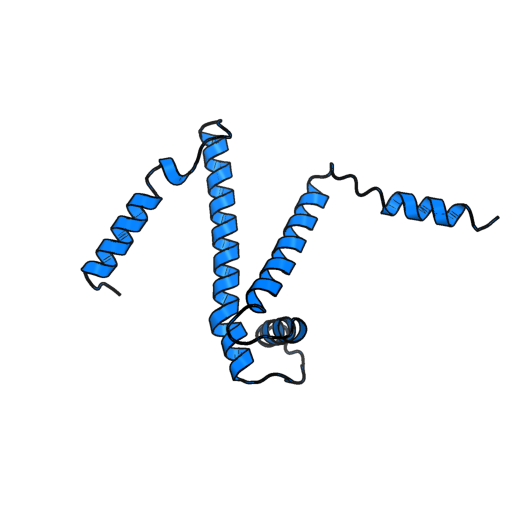. GLY A 1 96 ? -6.528 1.203 5.427 1.00 93.56 96 GLY A N 1
ATOM 747 C CA . GLY A 1 96 ? -7.555 0.403 6.093 1.00 93.56 96 GLY A CA 1
ATOM 748 C C . GLY A 1 96 ? -7.204 0.098 7.549 1.00 93.56 96 GLY A C 1
ATOM 749 O O . GLY A 1 96 ? -8.030 0.312 8.434 1.00 93.56 96 GLY A O 1
ATOM 750 N N . LEU A 1 97 ? -5.965 -0.325 7.819 1.00 92.00 97 LEU A N 1
ATOM 751 C CA . LEU A 1 97 ? -5.486 -0.583 9.181 1.00 92.00 97 LEU A CA 1
ATOM 752 C C . LEU A 1 97 ? -5.477 0.689 10.038 1.00 92.00 97 LEU A C 1
ATOM 754 O O . LEU A 1 97 ? -5.917 0.651 11.187 1.00 92.00 97 LEU A O 1
ATOM 758 N N . ALA A 1 98 ? -5.039 1.821 9.479 1.00 92.31 98 ALA A N 1
ATOM 759 C CA . ALA A 1 98 ? -5.073 3.106 10.173 1.00 92.31 98 ALA A CA 1
ATOM 760 C C . ALA A 1 98 ? -6.510 3.534 10.520 1.00 92.31 98 ALA A C 1
ATOM 762 O O . ALA A 1 98 ? -6.775 3.935 11.655 1.00 92.31 98 ALA A O 1
ATOM 763 N N . LEU A 1 99 ? -7.450 3.401 9.575 1.00 93.94 99 LEU A N 1
ATOM 764 C CA . LEU A 1 99 ? -8.864 3.717 9.791 1.00 93.94 99 LEU A CA 1
ATOM 765 C C . LEU A 1 99 ? -9.473 2.837 10.885 1.00 93.94 99 LEU A C 1
ATOM 767 O O . LEU A 1 99 ? -10.093 3.350 11.816 1.00 93.94 99 LEU A O 1
ATOM 771 N N . VAL A 1 100 ? -9.275 1.521 10.792 1.00 92.06 100 VAL A N 1
ATOM 772 C CA . VAL A 1 100 ? -9.778 0.565 11.783 1.00 92.06 100 VAL A CA 1
ATOM 773 C C . VAL A 1 100 ? -9.194 0.865 13.168 1.00 92.06 100 VAL A C 1
ATOM 775 O O . VAL A 1 100 ? -9.940 0.880 14.146 1.00 92.06 100 VAL A O 1
ATOM 778 N N . GLY A 1 101 ? -7.899 1.188 13.256 1.00 90.50 101 GLY A N 1
ATOM 779 C CA . GLY A 1 101 ? -7.256 1.600 14.506 1.00 90.50 101 GLY A CA 1
ATOM 780 C C . GLY A 1 101 ? -7.929 2.817 15.144 1.00 90.50 101 GLY A C 1
ATOM 781 O O . GLY A 1 101 ? -8.323 2.758 16.308 1.00 90.50 101 GLY A O 1
ATOM 782 N N . VAL A 1 102 ? -8.147 3.888 14.373 1.00 93.06 102 VAL A N 1
ATOM 783 C CA . VAL A 1 102 ? -8.817 5.107 14.864 1.00 93.06 102 VAL A CA 1
ATOM 784 C C . VAL A 1 102 ? -10.258 4.824 15.301 1.00 93.06 102 VAL A C 1
ATOM 786 O O . VAL A 1 102 ? -10.690 5.314 16.345 1.00 93.06 102 VAL A O 1
ATOM 789 N N . VAL A 1 103 ? -11.002 4.010 14.545 1.00 92.94 103 VAL A N 1
ATOM 790 C CA . VAL A 1 103 ? -12.386 3.642 14.884 1.00 92.94 103 VAL A CA 1
ATOM 791 C C . VAL A 1 103 ? -12.447 2.873 16.205 1.00 92.94 103 VAL A C 1
ATOM 793 O O . VAL A 1 103 ? -13.267 3.206 17.061 1.00 92.94 103 VAL A O 1
ATOM 796 N N . ILE A 1 104 ? -11.571 1.885 16.410 1.00 91.88 104 ILE A N 1
ATOM 797 C CA . ILE A 1 104 ? -11.535 1.103 17.655 1.00 91.88 104 ILE A CA 1
ATOM 798 C C . ILE A 1 104 ? -11.102 1.960 18.845 1.00 91.88 104 ILE A C 1
ATOM 800 O O . ILE A 1 104 ? -11.743 1.907 19.898 1.00 91.88 104 ILE A O 1
ATOM 804 N N . GLN A 1 105 ? -10.081 2.802 18.675 1.00 93.38 105 GLN A N 1
ATOM 805 C CA . GLN A 1 105 ? -9.646 3.739 19.714 1.00 93.38 105 GLN A CA 1
ATOM 806 C C . GLN A 1 105 ? -10.775 4.693 20.130 1.00 93.38 105 GLN A C 1
ATOM 808 O O . GLN A 1 105 ? -10.966 4.935 21.325 1.00 93.38 105 GLN A O 1
ATOM 813 N N . ALA A 1 106 ? -11.565 5.190 19.172 1.00 93.00 106 ALA A N 1
ATOM 814 C CA . ALA A 1 106 ? -12.713 6.057 19.436 1.00 93.00 106 ALA A CA 1
ATOM 815 C C . ALA A 1 106 ? -13.876 5.315 20.118 1.00 93.00 106 ALA A C 1
ATOM 817 O O . ALA A 1 106 ? -14.480 5.851 21.049 1.00 93.00 106 ALA A O 1
ATOM 818 N N . LEU A 1 107 ? -14.170 4.083 19.689 1.00 92.75 107 LEU A N 1
ATOM 819 C CA . LEU A 1 107 ? -15.259 3.263 20.228 1.00 92.75 107 LEU A CA 1
ATOM 820 C C . LEU A 1 107 ? -15.010 2.873 21.689 1.00 92.75 107 LEU A C 1
ATOM 822 O O . LEU A 1 107 ? -15.893 3.023 22.531 1.00 92.75 107 LEU A O 1
ATOM 826 N N . VAL A 1 108 ? -13.796 2.404 21.990 1.00 91.00 108 VAL A N 1
ATOM 827 C CA . VAL A 1 108 ? -13.392 1.989 23.344 1.00 91.00 108 VAL A CA 1
ATOM 828 C C . VAL A 1 108 ? -13.003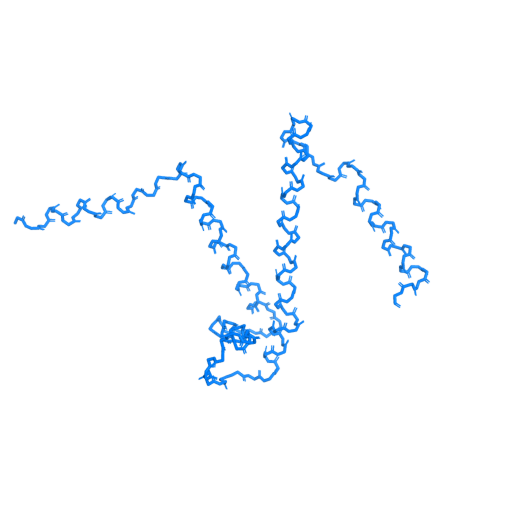 3.199 24.206 1.00 91.00 108 VAL A C 1
ATOM 830 O O . VAL A 1 108 ? -12.867 3.078 25.421 1.00 91.00 108 VAL A O 1
ATOM 833 N N . ARG A 1 109 ? -12.845 4.383 23.591 1.00 90.81 109 ARG A N 1
ATOM 834 C CA . ARG A 1 109 ? -12.336 5.611 24.226 1.00 90.81 109 ARG A CA 1
ATOM 835 C C . ARG A 1 109 ? -11.001 5.374 24.936 1.00 90.81 109 ARG A C 1
ATOM 837 O O . ARG A 1 109 ? -10.745 5.920 26.006 1.00 90.81 109 ARG A O 1
ATOM 844 N N . ASN A 1 110 ? -10.157 4.544 24.328 1.00 90.94 110 ASN A N 1
ATOM 845 C CA . ASN A 1 110 ? -8.856 4.161 24.852 1.00 90.94 110 ASN A CA 1
ATOM 846 C C . ASN A 1 110 ? -7.825 4.219 23.722 1.00 90.94 110 ASN A C 1
ATOM 848 O O . ASN A 1 110 ? -7.880 3.426 22.783 1.00 90.94 110 ASN A O 1
ATOM 852 N N . SER A 1 111 ? -6.870 5.144 23.827 1.00 85.69 111 SER A N 1
ATOM 853 C CA . SER A 1 111 ? -5.805 5.337 22.834 1.00 85.69 111 SER A CA 1
ATOM 854 C C . SER A 1 111 ? -4.819 4.167 22.750 1.00 85.69 111 SER A C 1
ATOM 856 O O . SER A 1 111 ? -4.051 4.099 21.796 1.00 85.69 111 SER A O 1
ATOM 858 N N . LEU A 1 112 ? -4.855 3.235 23.709 1.00 85.62 112 LEU A N 1
ATOM 859 C CA . LEU A 1 112 ? -4.066 2.000 23.706 1.00 85.62 112 LEU A CA 1
ATOM 860 C C . LEU A 1 112 ? -4.821 0.801 23.111 1.00 85.62 112 LEU A C 1
ATOM 862 O O . LEU A 1 112 ? -4.276 -0.300 23.079 1.00 85.62 112 LEU A O 1
ATOM 866 N N . ALA A 1 113 ? -6.076 0.975 22.684 1.00 84.44 113 ALA A N 1
ATOM 867 C CA . ALA A 1 113 ? -6.849 -0.116 22.105 1.00 84.44 113 ALA A CA 1
ATOM 868 C C . ALA A 1 113 ? -6.293 -0.516 20.728 1.00 84.44 113 ALA A C 1
ATOM 870 O O . ALA A 1 113 ? -6.108 0.329 19.849 1.00 84.44 113 ALA A O 1
ATOM 871 N N . ASP A 1 114 ? -6.069 -1.817 20.551 1.00 83.88 114 ASP A N 1
ATOM 872 C CA . ASP A 1 114 ? -5.592 -2.431 19.313 1.00 83.88 114 ASP A CA 1
ATOM 873 C C . ASP A 1 114 ? -6.739 -3.206 18.634 1.00 83.88 114 ASP A C 1
ATOM 875 O O . ASP A 1 114 ? -7.375 -4.048 19.284 1.00 83.88 114 ASP A O 1
ATOM 879 N N . PRO A 1 115 ? -7.030 -2.965 17.340 1.00 77.19 115 PRO A N 1
ATOM 880 C CA . PRO A 1 115 ? -8.066 -3.695 16.611 1.00 77.19 115 PRO A CA 1
ATOM 881 C C . PRO A 1 115 ? -7.885 -5.216 16.556 1.00 77.19 115 PRO A C 1
ATOM 883 O O . PRO A 1 115 ? -8.869 -5.931 16.339 1.00 77.19 115 PRO A O 1
ATOM 886 N N . PHE A 1 116 ? -6.680 -5.744 16.785 1.00 77.81 116 PHE A N 1
ATOM 887 C CA . PHE A 1 116 ? -6.454 -7.192 16.767 1.00 77.81 116 PHE A CA 1
ATOM 888 C C . PHE A 1 116 ? -7.126 -7.956 17.923 1.00 77.81 116 PHE A C 1
ATOM 890 O O . PHE A 1 116 ? -7.322 -9.168 17.812 1.00 77.81 116 PHE A O 1
ATOM 897 N N . ILE A 1 117 ? -7.570 -7.269 18.984 1.00 74.62 117 ILE A N 1
ATOM 898 C CA . ILE A 1 117 ? -8.231 -7.881 20.154 1.00 74.62 117 ILE A CA 1
ATOM 899 C C . ILE A 1 117 ? -9.626 -8.454 19.819 1.00 74.62 117 ILE A C 1
ATOM 901 O O . ILE A 1 117 ? -10.125 -9.324 20.528 1.00 74.62 117 ILE A O 1
ATOM 905 N N . LEU A 1 118 ? -10.254 -8.032 18.716 1.00 80.44 118 LEU A N 1
ATOM 906 C CA . LEU A 1 118 ? -11.612 -8.452 18.334 1.00 80.44 118 LEU A CA 1
ATOM 907 C C . LEU A 1 118 ? -11.688 -9.822 17.629 1.00 80.44 118 LEU A C 1
ATOM 909 O O . LEU A 1 118 ? -12.750 -10.204 17.146 1.00 80.44 118 LEU A O 1
ATOM 913 N N . GLY A 1 119 ? -10.576 -10.559 17.527 1.00 84.38 119 GLY A N 1
ATOM 914 C CA . GLY A 1 119 ? -10.548 -11.895 16.912 1.00 84.38 119 GLY A CA 1
ATOM 915 C C . GLY A 1 119 ? -10.644 -11.907 15.379 1.00 84.38 119 GLY A C 1
ATOM 916 O O . GLY A 1 119 ? -10.752 -12.968 14.770 1.00 84.38 119 GLY A O 1
ATOM 917 N N . ILE A 1 120 ? -10.563 -10.740 14.731 1.00 87.50 120 ILE A N 1
ATOM 918 C CA . ILE A 1 120 ? -10.643 -10.609 13.266 1.00 87.50 120 ILE A CA 1
ATOM 919 C C . ILE A 1 120 ? -9.449 -11.314 12.590 1.00 87.50 120 ILE A C 1
ATOM 921 O O . ILE A 1 120 ? -9.619 -12.014 11.595 1.00 87.50 120 ILE A O 1
ATOM 925 N N . SER A 1 121 ? -8.244 -11.191 13.161 1.00 88.69 121 SER A N 1
ATOM 926 C CA . SER A 1 121 ? -7.020 -11.808 12.619 1.00 88.69 121 SER A CA 1
ATOM 927 C C . SER A 1 121 ? -7.006 -13.337 12.753 1.00 88.69 121 SER A C 1
ATOM 929 O O . SER A 1 121 ? -6.661 -14.050 11.805 1.00 88.69 121 SER A O 1
ATOM 931 N N . SER A 1 122 ? -7.445 -13.866 13.900 1.00 90.69 122 SER A N 1
ATOM 932 C CA . SER A 1 122 ? -7.556 -15.314 14.104 1.00 90.69 122 SER A CA 1
ATOM 933 C C . SER A 1 122 ? -8.643 -15.926 13.215 1.00 90.69 122 SER A C 1
ATOM 935 O O . SER A 1 122 ? -8.404 -16.971 12.613 1.00 90.69 122 SER A O 1
ATOM 937 N N . GLY A 1 123 ? -9.786 -15.250 13.042 1.00 91.69 123 GLY A N 1
ATOM 938 C CA . GLY A 1 123 ? -10.835 -15.671 12.107 1.00 91.69 123 GLY A CA 1
ATOM 939 C C . GLY A 1 123 ? -10.360 -15.716 10.650 1.00 91.69 123 GLY A C 1
ATOM 940 O O . GLY A 1 123 ? -10.561 -16.724 9.971 1.00 91.69 123 GLY A O 1
ATOM 941 N N . ALA A 1 124 ? -9.663 -14.673 10.185 1.00 93.12 124 ALA A N 1
ATOM 942 C CA . ALA A 1 124 ? -9.079 -14.639 8.841 1.00 93.12 124 ALA A CA 1
ATOM 943 C C . ALA A 1 124 ? -8.053 -15.767 8.621 1.00 93.12 124 ALA A C 1
ATOM 945 O O . ALA A 1 124 ? -8.071 -16.420 7.579 1.00 93.12 124 ALA A O 1
ATOM 946 N N . SER A 1 125 ? -7.205 -16.042 9.617 1.00 94.12 125 SER A N 1
ATOM 947 C CA . SER A 1 125 ? -6.196 -17.112 9.553 1.00 94.12 125 SER A CA 1
ATOM 948 C C . SER A 1 125 ? -6.827 -18.504 9.472 1.00 94.12 125 SER A C 1
ATOM 950 O O . SER A 1 125 ? -6.399 -19.331 8.665 1.00 94.12 125 SER A O 1
ATOM 952 N N . VAL A 1 126 ? -7.869 -18.763 10.272 1.00 95.75 126 VAL A N 1
ATOM 953 C CA . VAL A 1 126 ? -8.636 -20.017 10.201 1.00 95.75 126 VAL A CA 1
ATOM 954 C C . VAL A 1 126 ? -9.298 -20.152 8.830 1.00 95.75 126 VAL A C 1
ATOM 956 O O . VAL A 1 126 ? -9.149 -21.191 8.195 1.00 95.75 126 VAL A O 1
ATOM 959 N N . GLY A 1 127 ? -9.957 -19.102 8.331 1.00 95.19 127 GLY A N 1
ATOM 960 C CA . GLY A 1 127 ? -10.584 -19.106 7.006 1.00 95.19 127 GLY A CA 1
ATOM 961 C C . GLY A 1 127 ? -9.593 -19.397 5.875 1.00 95.19 127 GLY A C 1
ATOM 962 O O . GLY A 1 127 ? -9.837 -20.288 5.062 1.00 95.19 127 GLY A O 1
ATOM 963 N N . ALA A 1 128 ? -8.446 -18.711 5.863 1.00 95.69 128 ALA A N 1
ATOM 964 C CA . ALA A 1 128 ? -7.384 -18.946 4.886 1.00 95.69 128 ALA A CA 1
ATOM 965 C C . ALA A 1 128 ? -6.859 -20.390 4.951 1.00 95.69 128 ALA A C 1
ATOM 967 O O . ALA A 1 128 ? -6.721 -21.050 3.924 1.00 95.69 128 ALA A O 1
ATOM 968 N N . THR A 1 129 ? -6.627 -20.907 6.160 1.00 95.94 129 THR A N 1
ATOM 969 C CA . THR A 1 129 ? -6.162 -22.286 6.368 1.00 95.94 129 THR A CA 1
ATOM 970 C C . THR A 1 129 ? -7.186 -23.309 5.879 1.00 95.94 129 THR A C 1
ATOM 972 O O . THR A 1 129 ? -6.807 -24.286 5.239 1.00 95.94 129 THR A O 1
ATOM 975 N N . LEU A 1 130 ? -8.480 -23.082 6.124 1.00 96.81 130 LEU A N 1
ATOM 976 C CA . LEU A 1 130 ? -9.548 -23.952 5.627 1.00 96.81 130 LEU A CA 1
ATOM 977 C C . LEU A 1 130 ? -9.559 -23.992 4.093 1.00 96.81 130 LEU A C 1
ATOM 979 O O . LEU A 1 130 ? -9.562 -25.079 3.525 1.00 96.81 130 LEU A O 1
ATOM 983 N N . VAL A 1 131 ? -9.497 -22.838 3.421 1.00 96.50 131 VAL A N 1
ATOM 984 C CA . VAL A 1 131 ? -9.436 -22.774 1.946 1.00 96.50 131 VAL A CA 1
ATOM 985 C C . VAL A 1 131 ? -8.225 -23.538 1.403 1.00 96.50 131 VAL A C 1
ATOM 987 O O . VAL A 1 131 ? -8.366 -24.293 0.442 1.00 96.50 131 VAL A O 1
ATOM 990 N N . ILE A 1 132 ? -7.060 -23.394 2.045 1.00 95.88 132 ILE A N 1
ATOM 991 C CA . ILE A 1 132 ? -5.830 -24.105 1.667 1.00 95.88 132 ILE A CA 1
ATOM 992 C C . ILE A 1 132 ? -5.990 -25.623 1.836 1.00 95.88 132 ILE A C 1
ATOM 994 O O . ILE A 1 132 ? -5.642 -26.371 0.927 1.00 95.88 132 ILE A O 1
ATOM 998 N N . ILE A 1 133 ? -6.521 -26.086 2.975 1.00 96.94 133 ILE A N 1
ATOM 999 C CA . ILE A 1 133 ? -6.683 -27.521 3.270 1.00 96.94 133 ILE A CA 1
ATOM 1000 C C . ILE A 1 133 ? -7.705 -28.173 2.336 1.00 96.94 133 ILE A C 1
ATOM 1002 O O . ILE A 1 133 ? -7.484 -29.288 1.870 1.00 96.94 133 ILE A O 1
ATOM 1006 N N . PHE A 1 134 ? -8.821 -27.495 2.068 1.00 96.38 134 PHE A N 1
ATOM 1007 C CA . PHE A 1 134 ? -9.889 -28.036 1.227 1.00 96.38 134 PHE A CA 1
ATOM 1008 C C . PHE A 1 134 ? -9.651 -27.837 -0.276 1.00 96.38 134 PHE A C 1
ATOM 1010 O O . PHE A 1 134 ? -10.405 -28.390 -1.073 1.00 96.38 134 PHE A O 1
ATOM 1017 N N . GLY A 1 135 ? -8.615 -27.090 -0.677 1.00 89.25 135 GLY A N 1
ATOM 1018 C CA . GLY A 1 135 ? -8.260 -26.904 -2.087 1.00 89.25 135 GLY A CA 1
ATOM 1019 C C . GLY A 1 135 ? -9.267 -26.063 -2.873 1.00 89.25 135 GLY A C 1
ATOM 1020 O O . GLY A 1 135 ? -9.469 -26.299 -4.059 1.00 89.25 135 GLY A O 1
ATOM 1021 N N . ALA A 1 136 ? -9.944 -25.119 -2.216 1.00 79.56 136 ALA A N 1
ATOM 1022 C CA . ALA A 1 136 ? -10.984 -24.292 -2.828 1.00 79.56 136 ALA A CA 1
ATOM 1023 C C . ALA A 1 136 ? -10.399 -23.031 -3.498 1.00 79.56 136 ALA A C 1
ATOM 1025 O O . ALA A 1 136 ? -10.776 -21.914 -3.137 1.00 79.56 136 ALA A O 1
ATOM 1026 N N . PHE A 1 137 ? -9.451 -23.206 -4.424 1.00 69.75 137 PHE A N 1
ATOM 1027 C CA . PHE A 1 137 ? -8.788 -22.125 -5.166 1.00 69.75 137 PHE A CA 1
ATOM 1028 C C . PHE A 1 137 ? -8.561 -22.479 -6.638 1.00 69.75 137 PHE A C 1
ATOM 1030 O O . PHE A 1 137 ? -8.370 -23.677 -6.942 1.00 69.75 137 PHE A O 1
#

Foldseek 3Di:
DPVPVVVVVVVVVVPPPVPDVVSVVVVVVVVLVVVLLVQLQDDPDGDDSVLLVVLVQCPPPVRVDPDDPPDDPVSSCSNPVPRNVVSVVVVVVVVVLVVLLVVQCVVVVHNPDHSVVVCPVVVVVVVVVVCVVVVVD

Sequence (137 aa):
MKTIEVTNRTNHLLKLDFKSPVILSVLMLLILVISMTASVMIGAVSISPLTVWKVVFSQLSFIEAHMIADWSLAEQQIIWEIRFPRVILAAVMGAGLALVGVVIQALVRNSLADPFILGISSGASVGATLVIIFGAF

pLDDT: mean 82.45, std 14.52, range [49.59, 96.94]

Secondary structure (DSSP, 8-state):
--HHHHHHHHHHHS---TT-HHHHHHHHHHHHHHHHHHHHH-SSS---HHHHHHHHHHHSTT--------S-HHHHHIIIIIIHHHHHHHHHHHHHHHHHHHHHHHHHT-TT--GGGGSHHHHHHHHHHHHHHHT--